Protein AF-A0A2V9BD78-F1 (afdb_monomer_lite)

Radius of gyration: 26.2 Å; chains: 1; bounding box: 46×25×80 Å

Structure (mmCIF, N/CA/C/O backbone):
data_AF-A0A2V9BD78-F1
#
_entry.id   AF-A0A2V9BD78-F1
#
loop_
_atom_site.group_PDB
_atom_site.id
_atom_site.type_symbol
_atom_site.label_atom_id
_atom_site.label_alt_id
_atom_site.label_comp_id
_atom_site.label_asym_id
_atom_site.label_entity_id
_atom_site.label_seq_id
_atom_site.pdbx_PDB_ins_code
_atom_site.Cartn_x
_atom_site.Cartn_y
_atom_site.Cartn_z
_atom_site.occupancy
_atom_site.B_iso_or_equiv
_atom_site.auth_seq_id
_atom_site.auth_comp_id
_atom_site.auth_asym_id
_atom_site.auth_atom_id
_atom_site.pdbx_PDB_model_num
ATOM 1 N N . MET A 1 1 ? -9.788 -19.413 46.205 1.00 66.69 1 MET A N 1
ATOM 2 C CA . MET A 1 1 ? -10.506 -19.167 44.930 1.00 66.69 1 MET A CA 1
ATOM 3 C C . MET A 1 1 ? -9.974 -17.877 44.311 1.00 66.69 1 MET A C 1
ATOM 5 O O . MET A 1 1 ? -10.045 -16.849 44.972 1.00 66.69 1 MET A O 1
ATOM 9 N N . LYS A 1 2 ? -9.371 -17.907 43.113 1.00 72.94 2 LYS A N 1
ATOM 10 C CA . LYS A 1 2 ? -8.847 -16.693 42.454 1.00 72.94 2 LYS A CA 1
ATOM 11 C C . LYS A 1 2 ? -9.969 -16.036 41.643 1.00 72.94 2 LYS A C 1
ATOM 13 O O . LYS A 1 2 ? -10.585 -16.696 40.812 1.00 72.94 2 LYS A O 1
ATOM 18 N N . 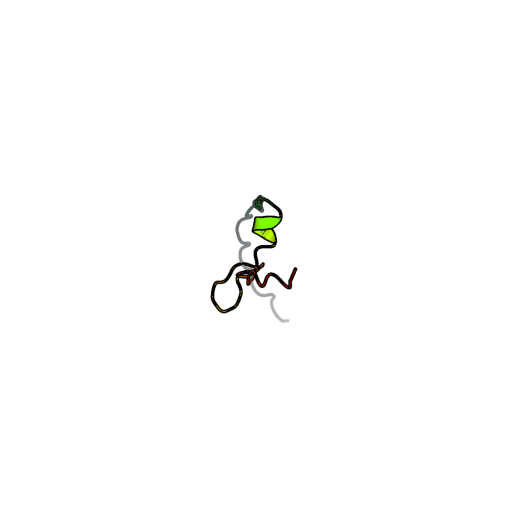ARG A 1 3 ? -10.268 -14.764 41.919 1.00 79.69 3 ARG A N 1
ATOM 19 C CA . ARG A 1 3 ? -11.306 -13.996 41.212 1.00 79.69 3 ARG A CA 1
ATOM 20 C C . ARG A 1 3 ? -10.820 -13.655 39.801 1.00 79.69 3 ARG A C 1
ATOM 22 O O . ARG A 1 3 ? -9.669 -13.262 39.629 1.00 79.69 3 ARG A O 1
ATOM 29 N N . LYS A 1 4 ? -11.691 -13.814 38.801 1.00 81.31 4 LYS A N 1
ATOM 30 C CA . LYS A 1 4 ? -11.414 -13.397 37.421 1.00 81.31 4 LYS A CA 1
ATOM 31 C C . LYS A 1 4 ? -11.277 -11.867 37.390 1.00 81.31 4 LYS A C 1
ATOM 33 O O . LYS A 1 4 ? -12.112 -11.198 38.002 1.00 81.31 4 LYS A O 1
ATOM 38 N N . PRO A 1 5 ? -10.256 -11.308 36.719 1.00 84.00 5 PRO A N 1
ATOM 39 C CA . PRO A 1 5 ? -10.138 -9.864 36.586 1.00 84.00 5 PRO A CA 1
ATOM 40 C C . PRO A 1 5 ? -11.341 -9.290 35.817 1.00 84.00 5 PRO A C 1
ATOM 42 O O . PRO A 1 5 ? -11.938 -10.001 34.997 1.00 84.00 5 PRO A O 1
ATOM 45 N N . PRO A 1 6 ? -11.711 -8.024 36.081 1.00 85.69 6 PRO A N 1
ATOM 46 C CA . PRO A 1 6 ? -12.789 -7.358 35.363 1.00 85.69 6 PRO A CA 1
ATOM 47 C C . PRO A 1 6 ? -12.488 -7.333 33.860 1.00 85.69 6 PRO A C 1
ATOM 49 O O . PRO A 1 6 ? -11.346 -7.144 33.441 1.00 85.69 6 PRO A O 1
ATOM 52 N N . ALA A 1 7 ? -13.519 -7.557 33.044 1.00 84.38 7 ALA A N 1
ATOM 53 C CA . ALA A 1 7 ? -13.381 -7.512 31.596 1.00 84.38 7 ALA A CA 1
ATOM 54 C C . ALA A 1 7 ? -13.041 -6.081 31.154 1.00 84.38 7 ALA A C 1
ATOM 56 O O . ALA A 1 7 ? -13.747 -5.135 31.499 1.00 84.38 7 ALA A O 1
ATOM 57 N N . VAL A 1 8 ? -11.964 -5.932 30.384 1.00 88.19 8 VAL A N 1
ATOM 58 C CA . VAL A 1 8 ? -11.598 -4.652 29.768 1.00 88.19 8 VAL A CA 1
ATOM 59 C C . VAL A 1 8 ? -12.659 -4.290 28.716 1.00 88.19 8 VAL A C 1
ATOM 61 O O . VAL A 1 8 ? -13.093 -5.184 27.978 1.00 88.19 8 VAL A O 1
ATOM 64 N N . PRO A 1 9 ? -13.089 -3.017 28.613 1.00 90.31 9 PRO A N 1
ATOM 65 C CA . PRO A 1 9 ? -14.011 -2.583 27.569 1.00 90.31 9 PRO A CA 1
ATOM 66 C C . PRO A 1 9 ? -13.497 -2.945 26.172 1.00 90.31 9 PRO A C 1
ATOM 68 O O . PRO A 1 9 ? -12.322 -2.748 25.852 1.00 90.31 9 PRO A O 1
ATOM 71 N N . LYS A 1 10 ? -14.384 -3.475 25.322 1.00 88.38 10 LYS A N 1
ATOM 72 C CA . LYS A 1 10 ? -14.053 -3.743 23.918 1.00 88.38 10 LYS A CA 1
ATOM 73 C C . LYS A 1 10 ? -13.800 -2.416 23.208 1.00 88.38 10 LYS A C 1
ATOM 75 O O . LYS A 1 10 ? -14.549 -1.459 23.392 1.00 88.38 10 LYS A O 1
ATOM 80 N N . LYS A 1 11 ? -12.765 -2.375 22.367 1.00 90.12 11 LYS A N 1
ATOM 81 C CA . LYS A 1 11 ? -12.566 -1.248 21.451 1.00 90.12 11 LYS A CA 1
ATOM 82 C C . LYS A 1 11 ? -13.767 -1.150 20.494 1.00 90.12 11 LYS A C 1
ATOM 84 O O . LYS A 1 11 ? -14.323 -2.196 20.142 1.00 90.12 11 LYS A O 1
ATOM 89 N N . PRO A 1 12 ? -14.157 0.064 20.066 1.00 93.44 12 PRO A N 1
ATOM 90 C CA . PRO A 1 12 ? -15.155 0.236 19.018 1.00 93.44 12 PRO A CA 1
ATOM 91 C C . PRO A 1 12 ? -14.778 -0.562 17.769 1.00 93.44 12 PRO A C 1
ATOM 93 O O . PRO A 1 12 ? -13.601 -0.660 17.417 1.00 93.44 12 PRO A O 1
ATOM 96 N N . TYR A 1 13 ? -15.780 -1.131 17.103 1.00 93.25 13 TYR A N 1
ATOM 97 C CA . TYR A 1 13 ? -15.566 -1.803 15.829 1.00 93.25 13 TYR A CA 1
ATOM 98 C C . TYR A 1 13 ? -15.131 -0.782 14.774 1.00 93.25 13 TYR A C 1
ATOM 100 O O . TYR A 1 13 ? -15.797 0.233 14.571 1.00 93.25 13 TYR A O 1
ATOM 108 N N . GLN A 1 14 ? -14.028 -1.070 14.090 1.00 92.25 14 GLN A N 1
ATOM 109 C CA . GLN A 1 14 ? -13.567 -0.306 12.940 1.00 92.25 14 GLN A CA 1
ATOM 110 C C . GLN A 1 14 ? -13.618 -1.222 11.722 1.00 92.25 14 GLN A C 1
ATOM 112 O O . GLN A 1 14 ? -12.933 -2.244 11.682 1.00 92.25 14 GLN A O 1
ATOM 117 N N . ALA A 1 15 ? -14.443 -0.863 10.739 1.00 92.75 15 ALA A N 1
ATOM 118 C CA . ALA A 1 15 ? -14.513 -1.611 9.493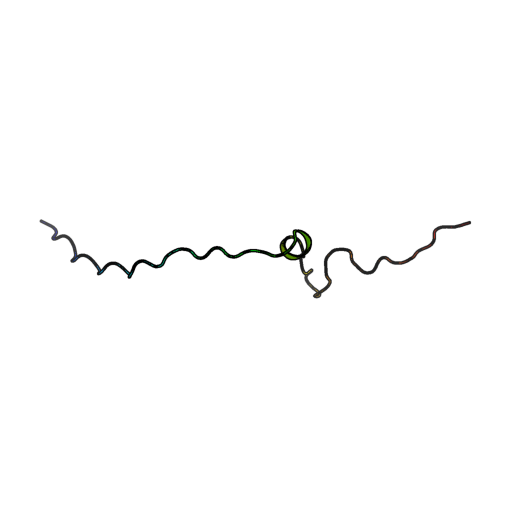 1.00 92.75 15 ALA A CA 1
ATOM 119 C C . ALA A 1 15 ? -13.158 -1.541 8.761 1.00 92.75 15 ALA A C 1
ATOM 121 O O . ALA A 1 15 ? -12.549 -0.462 8.713 1.00 92.75 15 ALA A O 1
ATOM 122 N N . PRO A 1 16 ? -12.673 -2.654 8.185 1.00 87.88 16 PRO A N 1
ATOM 123 C CA . PRO A 1 16 ? -11.492 -2.623 7.337 1.00 87.88 16 PRO A CA 1
ATOM 124 C C . PRO A 1 16 ? -11.769 -1.751 6.109 1.00 87.88 16 PRO A C 1
ATOM 126 O O . PRO A 1 16 ? -12.847 -1.805 5.518 1.00 87.88 16 PRO A O 1
ATOM 129 N N . LYS A 1 17 ? -10.787 -0.934 5.727 1.00 87.56 17 LYS A N 1
ATOM 130 C CA . LYS A 1 17 ? -10.840 -0.147 4.493 1.00 87.56 17 LYS A CA 1
ATOM 131 C C . LYS A 1 17 ? -10.097 -0.905 3.402 1.00 87.56 17 LYS A C 1
ATOM 133 O O . LYS A 1 17 ? -8.971 -1.339 3.621 1.00 87.56 17 LYS A O 1
ATOM 138 N N . LEU A 1 18 ? -10.719 -1.031 2.234 1.00 83.88 18 LEU A N 1
ATOM 139 C CA . LEU A 1 18 ? -10.033 -1.474 1.026 1.00 83.88 18 LEU A CA 1
ATOM 140 C C . LEU A 1 18 ? -9.063 -0.374 0.591 1.00 83.88 18 LEU A C 1
ATOM 142 O O . LEU A 1 18 ? -9.480 0.707 0.181 1.00 83.88 18 LEU A O 1
ATOM 146 N N . THR A 1 19 ? -7.769 -0.649 0.700 1.00 78.75 19 THR A N 1
ATOM 147 C CA . THR A 1 19 ? -6.732 0.127 0.024 1.00 78.75 19 THR A CA 1
ATOM 148 C C . THR A 1 19 ? -6.574 -0.432 -1.380 1.00 78.75 19 THR A C 1
ATOM 150 O O . THR A 1 19 ? -6.090 -1.549 -1.555 1.00 78.75 19 THR A O 1
ATOM 153 N N . VAL A 1 20 ? -7.011 0.332 -2.378 1.00 79.94 20 VAL A N 1
ATOM 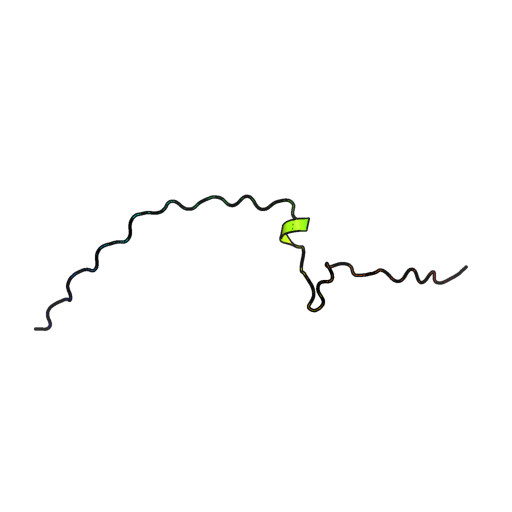154 C CA . VAL A 1 20 ? -6.680 0.044 -3.773 1.00 79.94 20 VAL A CA 1
ATOM 155 C C . VAL A 1 20 ? -5.236 0.480 -3.966 1.00 79.94 20 VAL A C 1
ATOM 157 O O . VAL A 1 20 ? -4.933 1.671 -3.929 1.00 79.94 20 VAL A O 1
ATOM 160 N N . TYR A 1 21 ? -4.341 -0.493 -4.086 1.00 72.31 21 TYR A N 1
ATOM 161 C CA . TYR A 1 21 ? -2.998 -0.230 -4.580 1.00 72.31 21 TYR A CA 1
ATOM 162 C C . TYR A 1 21 ? -3.102 0.093 -6.075 1.00 72.31 21 TYR A C 1
ATOM 164 O O . TYR A 1 21 ? -4.012 -0.407 -6.739 1.00 72.31 21 TYR A O 1
ATOM 172 N N . GLY A 1 22 ? -2.240 0.979 -6.576 1.00 72.31 22 GLY A N 1
ATOM 173 C CA . GLY A 1 22 ? -2.213 1.335 -7.992 1.00 72.31 22 GLY A CA 1
ATOM 174 C C . GLY A 1 22 ? -1.756 0.173 -8.876 1.00 72.31 22 GLY A C 1
ATOM 175 O O . GLY A 1 22 ? -2.004 -0.997 -8.585 1.00 72.31 22 GLY A O 1
ATOM 176 N N . ASP A 1 23 ? -1.105 0.476 -9.993 1.00 79.94 23 ASP A N 1
ATOM 177 C CA . ASP A 1 23 ? -0.639 -0.577 -10.894 1.00 79.94 23 ASP A CA 1
ATOM 178 C C . ASP A 1 23 ? 0.389 -1.520 -10.224 1.00 79.94 23 ASP A C 1
ATOM 180 O O . ASP A 1 23 ? 0.993 -1.225 -9.186 1.00 79.94 23 ASP A O 1
ATOM 184 N N . LEU A 1 24 ? 0.599 -2.697 -10.828 1.00 71.94 24 LEU A N 1
ATOM 185 C CA . LEU A 1 24 ? 1.607 -3.648 -10.346 1.00 71.94 24 LEU A CA 1
ATOM 186 C C . LEU A 1 24 ? 2.991 -2.999 -10.248 1.00 71.94 24 LEU A C 1
ATOM 188 O O . LEU A 1 24 ? 3.766 -3.364 -9.371 1.00 71.94 24 LEU A O 1
ATOM 192 N N . THR A 1 25 ? 3.289 -2.021 -11.107 1.00 68.00 25 THR A N 1
ATOM 193 C CA . THR A 1 25 ? 4.557 -1.294 -11.092 1.00 68.00 25 THR A CA 1
ATOM 194 C C . THR A 1 25 ? 4.716 -0.494 -9.800 1.00 68.00 25 THR A C 1
ATOM 196 O O . THR A 1 25 ? 5.792 -0.498 -9.221 1.00 68.00 25 THR A O 1
ATOM 199 N N . GLU A 1 26 ? 3.679 0.167 -9.299 1.00 71.75 26 GLU A N 1
ATOM 200 C CA . GLU A 1 26 ? 3.677 0.873 -8.016 1.00 71.75 26 GLU A CA 1
ATOM 201 C C . GLU A 1 26 ? 3.802 -0.072 -6.825 1.00 71.75 26 GLU A C 1
ATOM 203 O O . GLU A 1 26 ? 4.501 0.255 -5.868 1.00 71.75 26 GLU A O 1
ATOM 208 N N . MET A 1 27 ? 3.195 -1.257 -6.903 1.00 73.12 27 MET A N 1
ATOM 209 C CA . MET A 1 27 ? 3.314 -2.277 -5.857 1.00 73.12 27 MET A CA 1
ATOM 210 C C . MET A 1 27 ? 4.695 -2.934 -5.813 1.00 73.12 27 MET A C 1
ATOM 212 O O . MET A 1 27 ? 5.167 -3.288 -4.733 1.00 73.12 27 MET A O 1
ATOM 216 N N . THR A 1 28 ? 5.334 -3.127 -6.968 1.00 75.81 28 THR A N 1
ATOM 217 C CA . THR A 1 28 ? 6.637 -3.800 -7.064 1.00 75.81 28 THR A CA 1
ATOM 218 C C . THR A 1 28 ? 7.812 -2.833 -7.102 1.00 75.81 28 THR A C 1
ATOM 220 O O . THR A 1 28 ? 8.953 -3.288 -7.117 1.00 75.81 28 THR A O 1
ATOM 223 N N . LYS A 1 29 ? 7.571 -1.513 -7.134 1.00 72.25 29 LYS A N 1
ATOM 224 C CA . LYS A 1 29 ? 8.618 -0.486 -7.047 1.00 72.25 29 LYS A CA 1
ATOM 225 C C . LYS A 1 29 ? 9.363 -0.651 -5.721 1.00 72.25 29 LYS A C 1
ATOM 227 O O . LYS A 1 29 ? 8.938 -0.162 -4.679 1.00 72.25 29 LYS A O 1
ATOM 232 N N . ALA A 1 30 ? 10.500 -1.332 -5.775 1.00 71.00 30 ALA A N 1
ATOM 233 C CA . ALA A 1 30 ? 11.457 -1.370 -4.689 1.00 71.00 30 ALA A CA 1
ATOM 234 C C . ALA A 1 30 ? 12.399 -0.168 -4.819 1.00 71.00 30 ALA A C 1
ATOM 236 O O . ALA A 1 30 ? 13.000 0.068 -5.871 1.00 71.00 30 ALA A O 1
ATOM 237 N N . THR A 1 31 ? 12.532 0.605 -3.745 1.00 66.31 31 THR A N 1
ATOM 238 C CA . THR A 1 31 ? 13.561 1.640 -3.641 1.00 66.31 31 THR A CA 1
ATOM 239 C C . THR A 1 31 ? 14.820 0.994 -3.074 1.00 66.31 31 THR A C 1
ATOM 241 O O . THR A 1 31 ? 14.809 0.495 -1.950 1.00 66.31 31 THR A O 1
ATOM 244 N N . GLY A 1 32 ? 15.910 0.980 -3.840 1.00 68.00 32 GLY A N 1
ATOM 245 C CA . GLY A 1 32 ? 17.197 0.484 -3.354 1.00 68.00 32 GLY A CA 1
ATOM 246 C C . GLY A 1 32 ? 17.790 1.385 -2.261 1.00 68.00 32 GLY A C 1
ATOM 247 O O . GLY A 1 32 ? 17.392 2.540 -2.111 1.00 68.00 32 GLY A O 1
ATOM 248 N N . ASN A 1 33 ? 18.806 0.890 -1.542 1.00 66.25 33 ASN A N 1
ATOM 249 C CA . ASN A 1 33 ? 19.436 1.564 -0.387 1.00 66.25 33 ASN A CA 1
ATOM 250 C C . ASN A 1 33 ? 19.926 3.005 -0.642 1.00 66.25 33 ASN A C 1
ATOM 252 O O . ASN A 1 33 ? 20.122 3.759 0.303 1.00 66.25 33 ASN A O 1
ATOM 256 N N . MET A 1 34 ? 20.128 3.392 -1.904 1.00 70.06 34 MET A N 1
ATOM 257 C CA . MET A 1 34 ? 20.584 4.727 -2.315 1.00 70.06 34 MET A CA 1
ATOM 258 C C . MET A 1 34 ? 19.485 5.550 -3.009 1.00 70.06 34 MET A C 1
ATOM 260 O O . MET A 1 34 ? 19.789 6.459 -3.780 1.00 70.06 34 MET A O 1
ATOM 264 N N . GLY A 1 35 ? 18.209 5.20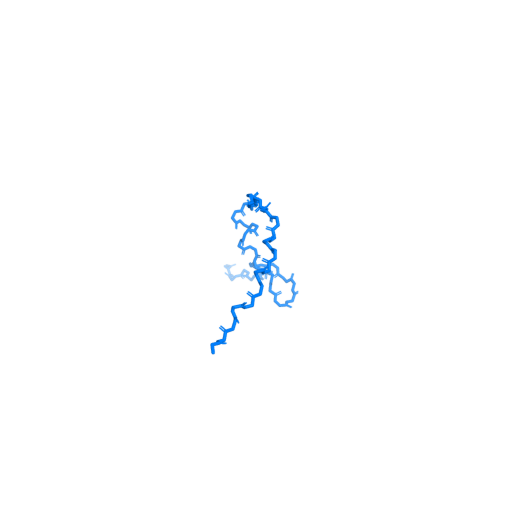6 -2.806 1.00 68.88 35 GLY A N 1
ATOM 265 C CA . GLY A 1 35 ? 17.077 5.922 -3.402 1.00 68.88 35 GLY A CA 1
ATOM 266 C C . GLY A 1 35 ? 16.883 5.673 -4.903 1.00 68.88 35 GLY A C 1
ATOM 267 O O . GLY A 1 35 ? 16.083 6.356 -5.536 1.00 68.88 35 GLY A O 1
ATOM 268 N N . GLN A 1 36 ? 17.611 4.721 -5.496 1.00 69.00 36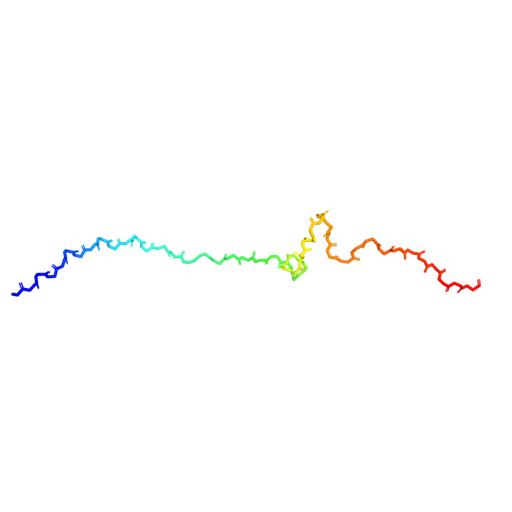 GLN A N 1
ATOM 269 C CA . GLN A 1 36 ? 17.414 4.352 -6.898 1.00 69.00 36 GLN A CA 1
ATOM 270 C C . GLN A 1 36 ? 16.206 3.425 -7.027 1.00 69.00 36 GLN A C 1
ATOM 272 O O . GLN A 1 36 ? 16.085 2.457 -6.276 1.00 69.00 36 GLN A O 1
ATOM 277 N N . LEU A 1 37 ? 15.326 3.734 -7.980 1.00 69.44 37 LEU A N 1
ATOM 278 C CA . LEU A 1 37 ? 14.244 2.841 -8.377 1.00 69.44 37 LEU A CA 1
ATOM 279 C C . LEU A 1 37 ? 14.818 1.600 -9.066 1.00 69.44 37 LEU A C 1
ATOM 281 O O . LEU A 1 37 ? 15.860 1.669 -9.730 1.00 69.44 37 LEU A O 1
ATOM 285 N N . ASP A 1 38 ? 14.118 0.484 -8.900 1.00 62.59 38 ASP A N 1
ATOM 286 C CA . ASP A 1 38 ? 14.468 -0.782 -9.530 1.00 62.59 38 ASP A CA 1
ATOM 287 C C . ASP A 1 38 ? 14.600 -0.636 -11.062 1.00 62.59 38 ASP A C 1
ATOM 289 O O . ASP A 1 38 ? 13.828 0.080 -11.705 1.00 62.59 38 ASP A O 1
ATOM 293 N N . GLY A 1 39 ? 15.629 -1.262 -11.641 1.00 65.12 39 GLY A N 1
ATOM 294 C CA . GLY A 1 39 ? 15.992 -1.141 -13.064 1.00 65.12 39 GLY A CA 1
ATOM 295 C C . GLY A 1 39 ? 17.263 -0.335 -13.364 1.00 65.12 39 GLY A C 1
ATOM 296 O O . GLY A 1 39 ? 17.849 -0.521 -14.431 1.00 65.12 39 GLY A O 1
ATOM 297 N N . GLY A 1 40 ? 17.744 0.481 -12.416 1.00 62.34 40 GLY A N 1
ATOM 298 C CA . GLY A 1 40 ? 19.054 1.142 -12.473 1.00 62.34 40 GLY A CA 1
ATOM 299 C C . GLY A 1 40 ? 19.296 2.047 -13.695 1.00 62.34 40 GLY A C 1
ATOM 300 O O . GLY A 1 40 ? 18.544 2.106 -14.667 1.00 62.34 40 GLY A O 1
ATOM 301 N N . LYS A 1 41 ? 20.399 2.800 -13.679 1.00 62.53 41 LYS A N 1
ATOM 302 C CA . LYS A 1 41 ? 20.871 3.490 -14.889 1.00 62.53 41 LYS A CA 1
ATOM 303 C C . LYS A 1 41 ? 21.515 2.439 -15.785 1.00 62.53 41 LYS A C 1
ATOM 305 O O . LYS A 1 41 ? 22.672 2.086 -15.562 1.00 62.53 41 LYS A O 1
ATOM 310 N N . SER A 1 42 ? 20.783 1.926 -16.775 1.00 61.28 42 SER A N 1
ATOM 311 C CA . SER A 1 42 ? 21.380 1.081 -17.810 1.00 61.28 42 SER A CA 1
ATOM 312 C C . SER A 1 42 ? 22.545 1.846 -18.441 1.00 61.28 42 SER A C 1
ATOM 314 O O . SER A 1 42 ? 22.379 2.851 -19.136 1.00 61.28 42 SER A O 1
ATOM 316 N N . SER A 1 43 ? 23.769 1.413 -18.134 1.00 62.47 43 SER A N 1
ATOM 317 C CA . SER A 1 43 ? 24.941 1.887 -18.850 1.00 62.47 43 SER A CA 1
ATOM 318 C C . SER A 1 43 ? 24.751 1.410 -20.280 1.00 62.47 43 SER A C 1
ATOM 320 O O . SER A 1 43 ? 24.807 0.208 -20.538 1.00 62.47 43 SER A O 1
ATOM 322 N N . LYS A 1 44 ? 24.454 2.335 -21.202 1.00 64.31 44 LYS A N 1
ATOM 323 C CA . LYS A 1 44 ? 24.427 2.088 -22.649 1.00 64.31 44 LYS A CA 1
ATOM 324 C C . LYS A 1 44 ? 25.847 1.766 -23.126 1.00 64.31 44 LYS A C 1
ATOM 326 O O . LYS A 1 44 ? 26.430 2.502 -23.917 1.00 64.31 44 LYS A O 1
ATOM 331 N N . ARG A 1 45 ? 26.441 0.677 -22.641 1.00 64.31 45 ARG A N 1
ATOM 332 C CA . ARG A 1 45 ? 27.601 0.070 -23.278 1.00 64.31 45 ARG A CA 1
ATOM 333 C C . ARG A 1 45 ? 27.075 -0.630 -24.522 1.00 64.31 45 ARG A C 1
ATOM 335 O O . ARG A 1 45 ? 26.563 -1.739 -24.451 1.00 64.31 45 ARG A O 1
ATOM 342 N N . LYS A 1 46 ? 27.150 0.065 -25.659 1.00 64.00 46 LYS A N 1
ATOM 343 C CA . LYS A 1 46 ? 27.066 -0.587 -26.964 1.00 64.00 46 LYS A CA 1
ATOM 344 C C . LYS A 1 46 ? 28.301 -1.476 -27.094 1.00 64.00 46 LYS A C 1
ATOM 346 O O . LYS A 1 46 ? 29.403 -0.96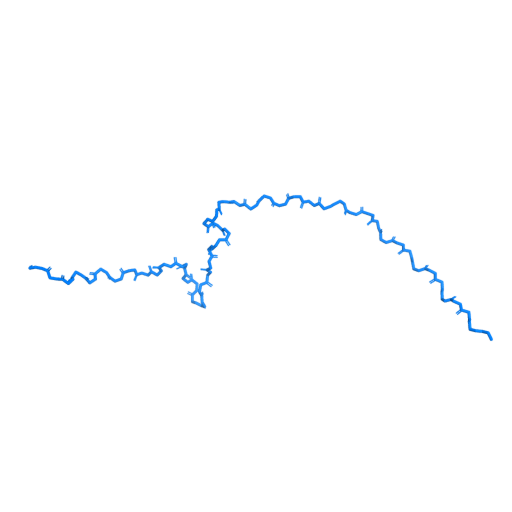2 -27.267 1.00 64.00 46 LYS A O 1
ATOM 351 N N . THR A 1 47 ? 28.133 -2.786 -26.988 1.00 58.44 47 THR A N 1
ATOM 352 C CA . THR A 1 47 ? 29.151 -3.737 -27.435 1.00 58.44 47 THR A CA 1
ATOM 353 C C . THR A 1 47 ? 28.977 -3.914 -28.944 1.00 58.44 47 THR A C 1
ATOM 355 O O . THR A 1 47 ? 28.144 -4.702 -29.365 1.00 58.44 47 THR A O 1
ATOM 358 N N . GLY A 1 48 ? 29.724 -3.116 -29.717 1.00 54.91 48 GLY A N 1
ATOM 359 C CA . GLY A 1 48 ? 30.202 -3.411 -31.078 1.00 54.91 48 GLY A CA 1
ATOM 360 C C . GLY A 1 48 ? 29.216 -3.463 -32.258 1.00 54.91 48 GLY A C 1
ATOM 361 O O . GLY A 1 48 ? 28.232 -4.195 -32.238 1.00 54.91 48 GLY A O 1
ATOM 362 N N . ALA A 1 49 ? 29.577 -2.748 -33.328 1.00 43.12 49 ALA A N 1
ATOM 363 C CA . ALA A 1 49 ? 29.916 -3.319 -34.639 1.00 43.12 49 ALA A CA 1
ATOM 364 C C . ALA A 1 49 ? 30.905 -2.369 -35.331 1.00 43.12 49 ALA A C 1
ATOM 366 O O . ALA A 1 49 ? 30.671 -1.141 -35.236 1.00 43.12 49 ALA A O 1
#

Secondary structure (DSSP, 8-state):
-PPPPPPPPPPPP-PPP------HHHHH-PBPTTSPBTT----------

pLDDT: mean 74.15, std 11.38, range [43.12, 93.44]

Foldseek 3Di:
DDDDDDDDDDDDDDDDDDDDDDDVCSVPFDQPPVRDTPPDDPPPPPDDD

Sequence (49 aa):
MKRKPPAVPKKPYQAPKLTVYGDLTEMTKATGNMGQLDGGKSSKRKTGA